Protein AF-A0A1G0R870-F1 (afdb_monomer_lite)

pLDDT: mean 80.12, std 8.54, range [49.88, 91.69]

Foldseek 3Di:
DVVVCVVVLLVVLLVCLLPDLPPDVDLLVSLLVSLQVSLQVVLVVQLPDDADPVAGSVNSSVVSNVVSSVSSNVSSCCCCVVVVPDRD

Radius of gyration: 14.1 Å; chains: 1; bounding box: 36×20×40 Å

Structure (mmCIF, N/CA/C/O backbone):
data_AF-A0A1G0R870-F1
#
_entry.id   AF-A0A1G0R870-F1
#
loop_
_atom_site.group_PDB
_atom_site.id
_atom_site.type_symbol
_atom_site.label_atom_id
_atom_site.label_alt_id
_atom_site.label_comp_id
_atom_site.label_asym_id
_atom_site.label_entity_id
_atom_site.label_seq_id
_atom_site.pdbx_PDB_ins_code
_atom_site.Cartn_x
_atom_site.Cartn_y
_atom_site.Cartn_z
_atom_site.occupancy
_atom_site.B_iso_or_equiv
_atom_site.auth_seq_id
_atom_site.auth_comp_id
_atom_site.auth_asym_id
_atom_site.auth_atom_id
_atom_site.pdbx_PDB_model_num
ATOM 1 N N . MET A 1 1 ? 17.622 -4.419 -3.090 1.00 64.88 1 MET A N 1
ATOM 2 C CA . MET A 1 1 ? 16.857 -3.162 -3.271 1.00 64.88 1 MET A CA 1
ATOM 3 C C . MET A 1 1 ? 15.368 -3.422 -3.502 1.00 64.88 1 MET A C 1
ATOM 5 O O . MET A 1 1 ? 14.564 -2.957 -2.710 1.00 64.88 1 MET A O 1
ATOM 9 N N . LEU A 1 2 ? 14.985 -4.201 -4.522 1.00 73.69 2 LEU A N 1
ATOM 10 C CA . LEU A 1 2 ? 13.577 -4.364 -4.922 1.00 73.69 2 LEU A CA 1
ATOM 11 C C . LEU A 1 2 ? 12.662 -4.941 -3.820 1.00 73.69 2 LEU A C 1
ATOM 13 O O . LEU A 1 2 ? 11.607 -4.379 -3.547 1.00 73.69 2 LEU A O 1
ATOM 17 N N . ALA A 1 3 ? 13.100 -5.989 -3.113 1.00 75.88 3 ALA A N 1
ATOM 18 C CA . ALA A 1 3 ? 12.341 -6.574 -2.000 1.00 75.88 3 ALA A CA 1
ATOM 19 C C . ALA A 1 3 ? 12.097 -5.590 -0.836 1.00 75.88 3 ALA A C 1
ATOM 21 O O . ALA A 1 3 ? 11.023 -5.591 -0.241 1.00 75.88 3 ALA A O 1
ATOM 22 N N . ILE A 1 4 ? 13.062 -4.710 -0.547 1.00 84.12 4 ILE A N 1
ATOM 23 C CA . ILE A 1 4 ? 12.953 -3.704 0.523 1.00 84.12 4 ILE A CA 1
ATOM 24 C C . ILE A 1 4 ? 11.899 -2.655 0.158 1.00 84.12 4 ILE A C 1
ATOM 26 O O . ILE A 1 4 ? 11.035 -2.357 0.976 1.00 84.12 4 ILE A O 1
ATOM 30 N N . ASN A 1 5 ? 11.913 -2.156 -1.084 1.00 78.69 5 ASN A N 1
ATOM 31 C CA . ASN A 1 5 ? 10.889 -1.228 -1.579 1.00 78.69 5 ASN A CA 1
ATOM 32 C C . ASN A 1 5 ? 9.494 -1.850 -1.548 1.00 78.69 5 ASN A C 1
ATOM 34 O O . ASN A 1 5 ? 8.515 -1.168 -1.249 1.00 78.69 5 ASN A O 1
ATOM 38 N N . ILE A 1 6 ? 9.402 -3.154 -1.826 1.00 78.00 6 ILE A N 1
ATOM 39 C CA . ILE A 1 6 ? 8.139 -3.872 -1.718 1.00 78.00 6 ILE A CA 1
ATOM 40 C C . ILE A 1 6 ? 7.649 -3.842 -0.274 1.00 78.00 6 ILE A C 1
ATOM 42 O O . ILE A 1 6 ? 6.556 -3.338 -0.033 1.00 78.00 6 ILE A O 1
ATOM 46 N N . ILE A 1 7 ? 8.461 -4.320 0.670 1.00 83.06 7 ILE A N 1
ATOM 47 C CA . ILE A 1 7 ? 8.092 -4.387 2.088 1.00 83.06 7 ILE A CA 1
ATOM 48 C C . ILE A 1 7 ? 7.725 -2.995 2.614 1.00 83.06 7 ILE A C 1
ATOM 50 O O . ILE A 1 7 ? 6.628 -2.825 3.135 1.00 83.06 7 ILE A O 1
ATOM 54 N N . LEU A 1 8 ? 8.575 -1.986 2.399 1.00 83.69 8 LEU A N 1
ATOM 55 C CA . LEU A 1 8 ? 8.325 -0.613 2.848 1.00 83.69 8 LEU A CA 1
ATOM 56 C C . LEU A 1 8 ? 7.032 -0.036 2.268 1.00 83.69 8 LEU A C 1
ATOM 58 O O . LEU A 1 8 ? 6.239 0.533 3.013 1.00 83.69 8 LEU A O 1
ATOM 62 N N . GLY A 1 9 ? 6.776 -0.230 0.971 1.00 79.12 9 GLY A N 1
ATOM 63 C CA . GLY A 1 9 ? 5.547 0.248 0.339 1.00 79.12 9 GLY A CA 1
ATOM 64 C C . GLY A 1 9 ? 4.288 -0.377 0.949 1.00 79.12 9 GLY A C 1
ATOM 65 O O . GLY A 1 9 ? 3.312 0.327 1.194 1.00 79.12 9 GLY A O 1
ATOM 66 N N . ARG A 1 10 ? 4.307 -1.683 1.259 1.00 81.75 10 ARG A N 1
ATOM 67 C CA . ARG A 1 10 ? 3.147 -2.363 1.871 1.00 81.75 10 ARG A CA 1
ATOM 68 C C . ARG A 1 10 ? 2.980 -1.967 3.337 1.00 81.75 10 ARG A C 1
ATOM 70 O O . ARG A 1 10 ? 1.855 -1.742 3.772 1.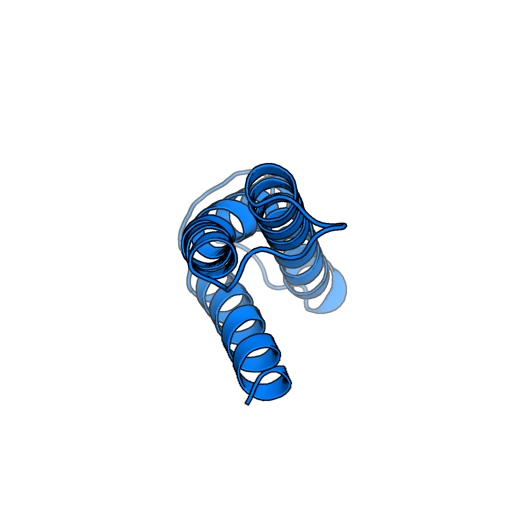00 81.75 10 ARG A O 1
ATOM 77 N N . THR A 1 11 ? 4.080 -1.808 4.070 1.00 83.12 11 THR A N 1
ATOM 78 C CA . THR A 1 11 ? 4.055 -1.308 5.449 1.00 83.12 11 THR A CA 1
ATOM 79 C C . THR A 1 11 ? 3.507 0.116 5.515 1.00 83.12 11 THR A C 1
ATOM 81 O O . THR A 1 11 ? 2.696 0.401 6.389 1.00 83.12 11 THR A O 1
ATOM 84 N N . MET A 1 12 ? 3.869 0.995 4.572 1.00 83.69 12 MET A N 1
ATOM 85 C CA . MET A 1 12 ? 3.312 2.350 4.489 1.00 83.69 12 MET A CA 1
ATOM 86 C C . MET A 1 12 ? 1.801 2.348 4.250 1.00 83.69 12 MET A C 1
ATOM 88 O O . MET A 1 12 ? 1.098 3.103 4.912 1.00 83.69 12 MET A O 1
ATOM 92 N N . ILE A 1 13 ? 1.294 1.487 3.358 1.00 82.88 13 ILE A N 1
ATOM 93 C CA . ILE A 1 13 ? -0.152 1.350 3.111 1.00 82.88 13 ILE A CA 1
ATOM 94 C C . ILE A 1 13 ? -0.871 0.900 4.385 1.00 82.88 13 ILE A C 1
ATOM 96 O O . ILE A 1 13 ? -1.864 1.506 4.775 1.00 82.88 13 ILE A O 1
ATOM 100 N N . GLY A 1 14 ? -0.356 -0.131 5.062 1.00 79.25 14 GLY A N 1
ATOM 101 C CA . GLY A 1 14 ? -0.959 -0.628 6.300 1.00 79.25 14 GLY A CA 1
ATOM 102 C C . GLY A 1 14 ? -0.897 0.369 7.452 1.00 79.25 14 GLY A C 1
ATOM 103 O O . GLY A 1 14 ? -1.873 0.516 8.183 1.00 79.25 14 GLY A O 1
ATOM 104 N N . PHE A 1 15 ? 0.207 1.107 7.577 1.00 84.00 15 PHE A N 1
ATOM 105 C CA . PHE A 1 15 ? 0.321 2.189 8.548 1.00 84.00 15 PHE A CA 1
ATOM 106 C C . PHE A 1 15 ? -0.677 3.307 8.245 1.00 84.00 15 PHE A C 1
ATOM 108 O O . PHE A 1 15 ? -1.398 3.729 9.141 1.00 84.00 15 PHE A O 1
ATOM 115 N N . ALA A 1 16 ? -0.774 3.732 6.982 1.00 81.62 16 ALA A N 1
ATOM 116 C CA . ALA A 1 16 ? -1.711 4.759 6.549 1.00 81.62 16 ALA A CA 1
ATOM 117 C C . ALA A 1 16 ? -3.169 4.359 6.796 1.00 81.62 16 ALA A C 1
ATOM 119 O O . ALA A 1 16 ? -3.937 5.178 7.283 1.00 81.62 16 ALA A O 1
ATOM 120 N N . ILE A 1 17 ? -3.538 3.107 6.515 1.00 80.25 17 ILE A N 1
ATOM 121 C CA . ILE A 1 17 ? -4.853 2.547 6.847 1.00 80.25 17 ILE A CA 1
ATOM 122 C C . ILE A 1 17 ? -5.100 2.602 8.360 1.00 80.25 17 ILE A C 1
ATOM 124 O O . ILE A 1 17 ? -6.162 3.045 8.783 1.00 80.25 17 ILE A O 1
ATOM 128 N N . GLY A 1 18 ? -4.119 2.196 9.172 1.00 74.44 18 GLY A N 1
ATOM 129 C CA . GLY A 1 18 ? -4.247 2.160 10.630 1.00 74.44 18 GLY A CA 1
ATOM 130 C C . GLY A 1 18 ? -4.355 3.535 11.298 1.00 74.44 18 GLY A C 1
ATOM 131 O O . GLY A 1 18 ? -5.031 3.652 12.314 1.00 74.44 18 GLY A O 1
ATOM 132 N N . ILE A 1 19 ? -3.716 4.572 10.742 1.00 77.56 19 ILE A N 1
ATOM 133 C CA . ILE A 1 19 ? -3.817 5.957 11.248 1.00 77.56 19 ILE A CA 1
ATOM 134 C C . ILE A 1 19 ? -4.942 6.760 10.589 1.00 77.56 19 ILE A C 1
ATOM 136 O O . ILE A 1 19 ? -5.223 7.886 11.004 1.00 77.56 19 ILE A O 1
ATOM 140 N N . SER A 1 20 ? -5.535 6.241 9.515 1.00 70.12 20 SER A N 1
ATOM 141 C CA . SER A 1 20 ? -6.529 6.973 8.744 1.00 70.12 20 SER A CA 1
ATOM 142 C C . SER A 1 20 ? -7.798 7.157 9.561 1.00 70.12 20 SER A C 1
ATOM 144 O O . SER A 1 20 ? -8.460 6.202 9.949 1.00 70.12 20 SER A O 1
ATOM 146 N N . SER A 1 21 ? -8.160 8.421 9.778 1.00 61.66 21 SER A N 1
ATOM 147 C CA . SER A 1 21 ? -9.436 8.822 10.376 1.00 61.66 21 SER A CA 1
ATOM 148 C C . SER A 1 21 ? -10.535 9.004 9.310 1.00 61.66 21 SER A C 1
ATOM 150 O O . SER A 1 21 ? -11.563 9.635 9.563 1.00 61.66 21 SER A O 1
ATOM 152 N N . PHE A 1 22 ? -10.341 8.490 8.083 1.00 61.97 22 PHE A N 1
ATOM 153 C CA . PHE A 1 22 ? -11.381 8.548 7.054 1.00 61.97 22 PHE A CA 1
ATOM 154 C C . PHE A 1 22 ? -12.583 7.704 7.481 1.00 61.97 22 PHE A C 1
ATOM 156 O O . PHE A 1 22 ? -12.553 6.478 7.433 1.00 61.97 22 PHE A O 1
ATOM 163 N N . LYS A 1 23 ? -13.685 8.375 7.831 1.00 58.56 23 LYS A N 1
ATOM 164 C CA . LYS A 1 23 ? -14.972 7.743 8.145 1.00 58.56 23 LYS A CA 1
ATOM 165 C C . LYS A 1 23 ? -15.656 7.209 6.883 1.00 58.56 23 LYS A C 1
ATOM 167 O O . LYS A 1 23 ? -16.709 7.697 6.471 1.00 58.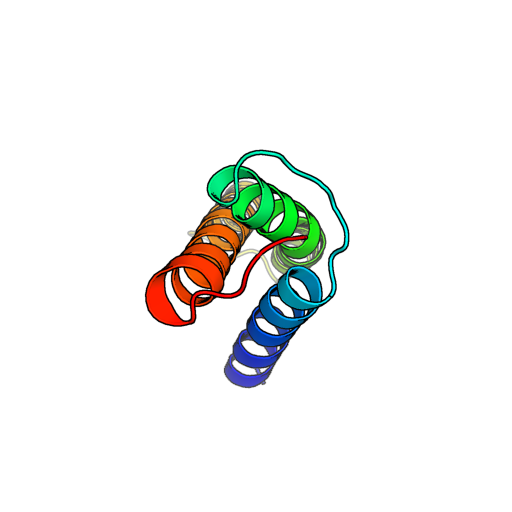56 23 LYS A O 1
ATOM 172 N N . ILE A 1 24 ? -15.062 6.213 6.234 1.00 66.38 24 ILE A N 1
ATOM 173 C CA . ILE A 1 24 ? -15.733 5.458 5.176 1.00 66.38 24 ILE A CA 1
ATOM 174 C C . ILE A 1 24 ? -16.574 4.374 5.850 1.00 66.38 24 ILE A C 1
ATOM 176 O O . ILE A 1 24 ? -16.071 3.498 6.541 1.00 66.38 24 ILE A O 1
ATOM 180 N N . LYS A 1 25 ? -17.891 4.432 5.628 1.00 65.19 25 LYS A N 1
ATOM 181 C CA . LYS A 1 25 ? -18.894 3.581 6.294 1.00 65.19 25 LYS A CA 1
ATOM 182 C C . LYS A 1 25 ? -18.707 2.072 6.041 1.00 65.19 25 LYS A C 1
ATOM 184 O O . LYS A 1 25 ? -19.272 1.264 6.770 1.00 65.19 25 LYS A O 1
ATOM 189 N N . HIS A 1 26 ? -17.956 1.699 5.000 1.00 74.94 26 HIS A N 1
ATOM 190 C CA . HIS A 1 26 ? -17.671 0.315 4.620 1.00 74.94 26 HIS A CA 1
ATOM 191 C C . HIS A 1 26 ? -16.154 0.076 4.593 1.00 74.94 26 HIS A C 1
ATOM 193 O O . HIS A 1 26 ? -15.465 0.569 3.701 1.00 74.94 26 HIS A O 1
ATOM 199 N N . TRP A 1 27 ? -15.651 -0.715 5.542 1.00 74.31 27 TRP A N 1
ATOM 200 C CA . TRP A 1 27 ? -14.233 -1.077 5.698 1.00 74.31 27 TRP A CA 1
ATOM 201 C C . TRP A 1 27 ? -13.578 -1.525 4.378 1.00 74.31 27 TRP A C 1
ATOM 203 O O . TRP A 1 27 ? -12.525 -1.035 3.992 1.00 74.31 27 TRP A O 1
ATOM 213 N N . SER A 1 28 ? -14.259 -2.370 3.600 1.00 75.62 28 SER A N 1
ATOM 214 C CA . SER A 1 28 ? -13.770 -2.854 2.302 1.00 75.62 28 SER A CA 1
ATOM 215 C C . SER A 1 28 ? -13.472 -1.735 1.298 1.00 75.62 28 SER A C 1
ATOM 217 O O . SER A 1 28 ? -12.529 -1.834 0.515 1.00 75.62 28 SER A O 1
ATOM 219 N N . LEU A 1 29 ? -14.277 -0.670 1.312 1.00 81.94 29 LEU A N 1
ATOM 220 C CA . LEU A 1 29 ? -14.095 0.479 0.434 1.00 81.94 29 LEU A CA 1
ATOM 221 C C . LEU A 1 29 ? -12.959 1.376 0.936 1.00 81.94 29 LEU A C 1
ATOM 223 O O . LEU A 1 29 ? -12.221 1.914 0.117 1.00 81.94 29 LEU A O 1
ATOM 227 N N . HIS A 1 30 ? -12.781 1.490 2.255 1.00 83.31 30 HIS A N 1
ATOM 228 C CA . HIS A 1 30 ? -11.662 2.222 2.846 1.00 83.31 30 HIS A CA 1
ATOM 229 C C . HIS A 1 30 ? -10.318 1.629 2.406 1.00 83.31 30 HIS A C 1
ATOM 231 O O . HIS A 1 30 ? -9.506 2.335 1.806 1.00 83.31 30 HIS A O 1
ATOM 237 N N . GLY A 1 31 ? -10.144 0.315 2.563 1.00 82.19 31 GLY A N 1
ATOM 238 C CA . GLY A 1 31 ? -8.918 -0.375 2.155 1.00 82.19 31 GLY A CA 1
ATOM 239 C C . GLY A 1 31 ? -8.627 -0.261 0.660 1.00 82.19 31 GLY A C 1
ATOM 240 O O . GLY A 1 31 ? -7.489 -0.017 0.260 1.00 82.19 31 GLY A O 1
ATOM 241 N N . ALA A 1 32 ? -9.658 -0.371 -0.183 1.00 85.88 32 ALA A N 1
ATOM 242 C CA . ALA A 1 32 ? -9.518 -0.214 -1.629 1.00 85.88 32 ALA A CA 1
ATOM 243 C C . ALA A 1 32 ? -9.120 1.219 -2.032 1.00 85.88 32 ALA A C 1
ATOM 245 O O . ALA A 1 32 ? -8.248 1.400 -2.881 1.00 85.88 32 ALA A O 1
ATOM 246 N N . VAL A 1 33 ? -9.723 2.237 -1.409 1.00 86.88 33 VAL A N 1
ATOM 247 C CA . VAL A 1 33 ? -9.416 3.654 -1.666 1.00 86.88 33 VAL A CA 1
ATOM 248 C C . VAL A 1 33 ? -8.009 4.002 -1.189 1.00 86.88 33 VAL A C 1
ATOM 250 O O . VAL A 1 33 ? -7.252 4.628 -1.926 1.00 86.88 33 VAL A O 1
ATOM 253 N N . MET A 1 34 ? -7.614 3.544 -0.002 1.00 85.38 34 MET A N 1
ATOM 254 C CA . MET A 1 34 ? -6.254 3.741 0.504 1.00 85.38 34 MET A CA 1
ATOM 255 C C . MET A 1 34 ? -5.233 3.010 -0.375 1.00 85.38 34 MET A C 1
ATOM 257 O O . MET A 1 34 ? -4.212 3.585 -0.754 1.00 85.38 34 MET A O 1
ATOM 261 N N . GLY A 1 35 ? -5.546 1.786 -0.804 1.00 85.94 35 GLY A N 1
ATOM 262 C CA . GLY A 1 35 ? -4.756 1.041 -1.783 1.00 85.94 35 GLY A CA 1
ATOM 263 C C . GLY A 1 35 ? -4.600 1.768 -3.123 1.00 85.94 35 GLY A C 1
ATOM 264 O O . GLY A 1 35 ? -3.517 1.748 -3.703 1.00 85.94 35 GLY A O 1
ATOM 265 N N . LEU A 1 36 ? -5.638 2.466 -3.593 1.00 87.81 36 LEU A N 1
ATOM 266 C CA . LEU A 1 36 ? -5.581 3.303 -4.794 1.00 87.81 36 LEU A CA 1
ATOM 267 C C . LEU A 1 36 ? -4.684 4.534 -4.589 1.00 87.81 36 LEU A C 1
ATOM 269 O O . LEU A 1 36 ? -3.809 4.795 -5.413 1.00 87.81 36 LEU A O 1
ATOM 273 N N . ILE A 1 37 ? -4.874 5.272 -3.490 1.00 87.56 37 ILE A N 1
ATOM 274 C CA . ILE A 1 37 ? -4.130 6.507 -3.187 1.00 87.56 37 ILE A CA 1
ATOM 275 C C . ILE A 1 37 ? -2.629 6.229 -3.102 1.00 87.56 37 ILE A C 1
ATOM 277 O O . ILE A 1 37 ? -1.833 6.943 -3.705 1.00 87.56 37 ILE A O 1
ATOM 281 N N . PHE A 1 38 ? -2.234 5.168 -2.401 1.00 84.81 38 PHE A N 1
ATOM 282 C CA . PHE A 1 38 ? -0.826 4.782 -2.273 1.00 84.81 38 PHE A CA 1
ATOM 283 C C . PHE A 1 38 ? -0.312 3.964 -3.469 1.00 84.81 38 PHE A C 1
ATOM 285 O O . PHE A 1 38 ? 0.891 3.945 -3.753 1.00 84.81 38 PHE A O 1
ATOM 292 N N . GLY A 1 39 ? -1.214 3.317 -4.207 1.00 83.94 39 GLY A N 1
ATOM 293 C CA . GLY A 1 39 ? -0.919 2.642 -5.467 1.00 83.94 39 GLY A CA 1
ATOM 294 C C . GLY A 1 39 ? -0.564 3.615 -6.591 1.00 83.94 39 GLY A C 1
ATOM 295 O O . GLY A 1 39 ? 0.281 3.284 -7.416 1.00 83.94 39 GLY A O 1
ATOM 296 N N . LEU A 1 40 ? -1.132 4.826 -6.601 1.00 87.44 40 LEU A N 1
ATOM 297 C CA . LEU A 1 40 ? -0.896 5.845 -7.630 1.00 87.44 40 LEU A CA 1
ATOM 298 C C . LEU A 1 40 ? 0.580 6.285 -7.734 1.00 87.44 40 LEU A C 1
ATOM 300 O O . LEU A 1 40 ? 1.151 6.124 -8.814 1.00 87.44 40 LEU A O 1
ATOM 304 N N . PRO A 1 41 ? 1.251 6.768 -6.664 1.00 85.81 41 PRO A N 1
ATOM 305 C CA . PRO A 1 41 ? 2.679 7.098 -6.716 1.00 85.81 41 PRO A CA 1
ATOM 306 C C . PRO A 1 41 ? 3.542 5.913 -7.157 1.00 85.81 41 PRO A C 1
ATOM 308 O O . PRO A 1 41 ? 4.485 6.074 -7.929 1.00 85.81 41 PRO A O 1
ATOM 311 N N . SER A 1 42 ? 3.185 4.707 -6.705 1.00 83.56 42 SER A N 1
ATOM 312 C CA . SER A 1 42 ? 3.886 3.474 -7.070 1.00 83.56 42 SER A CA 1
ATOM 313 C C . SER A 1 42 ? 3.719 3.139 -8.556 1.00 83.56 42 SER A C 1
ATOM 315 O O . SER A 1 42 ? 4.683 2.740 -9.205 1.00 83.56 42 SER A O 1
ATOM 317 N N . ALA A 1 43 ? 2.521 3.335 -9.112 1.00 85.19 43 ALA A N 1
ATOM 318 C CA . ALA A 1 43 ? 2.221 3.105 -10.521 1.00 85.19 43 ALA A CA 1
ATOM 319 C C . ALA A 1 43 ? 2.948 4.106 -11.428 1.00 85.19 43 ALA A C 1
ATOM 321 O O . ALA A 1 43 ? 3.501 3.704 -12.449 1.00 85.19 43 ALA A O 1
ATOM 322 N N . PHE A 1 44 ? 3.038 5.378 -11.027 1.00 86.62 44 PHE A N 1
ATOM 323 C CA . PHE A 1 44 ? 3.893 6.350 -11.715 1.00 86.62 44 PHE A CA 1
ATOM 324 C C . PHE A 1 44 ? 5.372 5.959 -11.636 1.00 86.62 44 PHE A C 1
ATOM 326 O O . PHE A 1 44 ? 6.061 5.981 -12.651 1.00 86.62 44 PHE A O 1
ATOM 333 N N . GLY A 1 45 ? 5.851 5.517 -10.469 1.00 83.12 45 GLY A N 1
ATOM 334 C CA . GLY A 1 45 ? 7.213 5.000 -10.315 1.00 83.12 45 GLY A CA 1
ATOM 335 C C . GLY A 1 45 ? 7.518 3.798 -11.218 1.00 83.12 45 GLY A C 1
ATOM 336 O O . GLY A 1 45 ? 8.627 3.691 -11.731 1.00 83.12 45 GLY A O 1
ATOM 337 N N . ALA A 1 46 ? 6.537 2.924 -11.462 1.00 80.19 46 ALA A N 1
ATOM 338 C CA . ALA A 1 46 ? 6.688 1.766 -12.343 1.00 80.19 46 ALA A CA 1
ATOM 339 C C . ALA A 1 46 ? 6.868 2.154 -13.822 1.00 80.19 46 ALA A C 1
ATOM 341 O O . ALA A 1 46 ? 7.607 1.482 -14.536 1.00 80.19 46 ALA A O 1
ATOM 342 N N . VAL A 1 47 ? 6.234 3.242 -14.268 1.00 85.31 47 VAL A N 1
ATOM 343 C CA . VAL A 1 47 ? 6.329 3.760 -15.649 1.00 85.31 47 VAL A CA 1
ATOM 344 C C . VAL A 1 47 ? 7.627 4.531 -15.904 1.00 85.31 47 VAL A C 1
ATOM 346 O O . VAL A 1 47 ? 8.054 4.665 -17.043 1.00 85.31 47 VAL A O 1
ATOM 349 N N . LEU A 1 48 ? 8.284 5.028 -14.854 1.00 82.69 48 LEU A N 1
ATOM 350 C CA . LEU A 1 48 ? 9.589 5.692 -14.961 1.00 82.69 48 LEU A CA 1
ATOM 351 C C . LEU A 1 48 ? 10.759 4.699 -15.118 1.00 82.69 48 LEU A C 1
ATOM 353 O O . LEU A 1 48 ? 11.909 5.118 -15.248 1.00 82.69 48 LEU A O 1
ATOM 357 N N . GLY A 1 49 ? 10.484 3.392 -15.064 1.00 76.69 49 GLY A N 1
ATOM 358 C CA . GLY A 1 49 ? 11.467 2.342 -15.311 1.00 76.69 49 GLY A CA 1
ATOM 3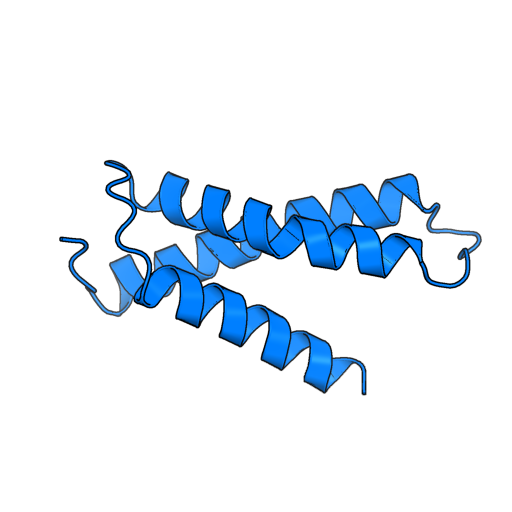59 C C . GLY A 1 49 ? 11.789 2.157 -16.801 1.00 76.69 49 GLY A C 1
ATOM 360 O O . GLY A 1 49 ? 11.108 2.706 -17.661 1.00 76.69 49 GLY A O 1
ATOM 361 N N . PRO A 1 50 ? 12.835 1.382 -17.132 1.00 76.69 50 PRO A N 1
ATOM 362 C CA . PRO A 1 50 ? 13.131 1.030 -18.517 1.00 76.69 50 PRO A CA 1
ATOM 363 C C . PRO A 1 50 ? 11.998 0.190 -19.133 1.00 76.69 50 PRO A C 1
ATOM 365 O O . PRO A 1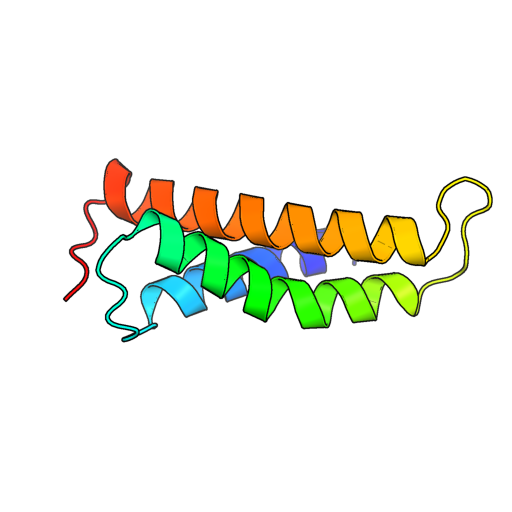 50 ? 11.548 -0.780 -18.514 1.00 76.69 50 PRO A O 1
ATOM 368 N N . GLU A 1 51 ? 11.581 0.543 -20.357 1.00 72.75 51 GLU A N 1
ATOM 369 C CA . GLU A 1 51 ? 10.565 -0.198 -21.119 1.00 72.75 51 GLU A CA 1
ATOM 370 C C . GLU A 1 51 ? 10.972 -1.672 -21.257 1.00 72.75 51 GLU A C 1
ATOM 372 O O . GLU A 1 51 ? 12.104 -1.990 -21.637 1.00 72.75 51 GLU A O 1
ATOM 377 N N . GLN A 1 52 ? 10.036 -2.585 -20.990 1.00 77.50 52 GLN A N 1
ATOM 378 C CA . GLN A 1 52 ? 10.233 -4.011 -21.233 1.00 77.50 52 GLN A CA 1
ATOM 379 C C . GLN A 1 52 ? 9.448 -4.436 -22.481 1.00 77.50 52 GLN A C 1
ATOM 381 O O . GLN A 1 52 ? 8.252 -4.157 -22.554 1.00 77.50 52 GLN A O 1
ATOM 386 N N . PRO A 1 53 ? 10.053 -5.183 -23.427 1.00 73.19 53 PRO A N 1
ATOM 387 C CA . PRO A 1 53 ? 9.407 -5.554 -24.694 1.00 73.19 53 PRO A CA 1
ATOM 388 C C . PRO A 1 53 ? 8.056 -6.269 -24.543 1.00 73.19 53 PRO A C 1
ATOM 390 O O . PRO A 1 53 ? 7.198 -6.168 -25.412 1.00 73.19 53 PRO A O 1
ATOM 393 N N . ASN A 1 54 ? 7.862 -6.982 -23.430 1.00 79.31 54 ASN A N 1
ATOM 394 C CA . ASN A 1 54 ? 6.656 -7.763 -23.145 1.00 79.31 54 ASN A CA 1
ATOM 395 C C . ASN A 1 54 ? 5.693 -7.068 -22.165 1.00 79.31 54 ASN A C 1
ATOM 397 O O . ASN A 1 54 ? 4.640 -7.620 -21.860 1.00 79.31 54 ASN A O 1
ATOM 401 N N . PHE A 1 55 ? 6.060 -5.897 -21.633 1.00 77.75 55 PHE A N 1
ATOM 402 C CA . PHE A 1 55 ? 5.295 -5.169 -20.620 1.00 77.75 55 PHE A CA 1
ATOM 403 C C . PHE A 1 55 ? 5.336 -3.665 -20.924 1.00 77.75 55 PHE A C 1
ATOM 405 O O . PHE A 1 55 ? 6.210 -2.956 -20.418 1.00 77.75 55 PHE A O 1
ATOM 412 N N . PRO A 1 56 ? 4.404 -3.158 -21.755 1.00 85.44 56 PRO A N 1
ATOM 413 C CA . PRO A 1 56 ? 4.344 -1.736 -22.054 1.00 85.44 56 PRO A CA 1
ATOM 414 C C . PRO A 1 56 ? 4.009 -0.934 -20.792 1.00 85.44 56 PRO A C 1
ATOM 416 O O . PRO A 1 56 ? 3.345 -1.424 -19.872 1.00 85.44 56 PRO A O 1
ATOM 419 N N . HIS A 1 57 ? 4.411 0.333 -20.769 1.00 83.56 57 HIS A N 1
ATOM 420 C CA . HIS A 1 57 ? 4.198 1.230 -19.633 1.00 83.56 57 HIS A CA 1
ATOM 421 C C . HIS A 1 57 ? 2.741 1.333 -19.173 1.00 83.56 57 HIS A C 1
ATOM 423 O O . HIS A 1 57 ? 2.470 1.333 -17.972 1.00 83.56 57 HIS A O 1
ATOM 429 N N . SER A 1 58 ? 1.787 1.351 -20.106 1.00 84.31 58 SER A N 1
ATOM 430 C CA . SER A 1 58 ? 0.356 1.345 -19.781 1.00 84.31 58 SER A CA 1
ATOM 431 C C . SER A 1 58 ? -0.042 0.108 -18.972 1.00 84.31 58 SER A C 1
ATOM 433 O O . SER A 1 58 ? -0.751 0.217 -17.976 1.00 84.31 58 SER A O 1
ATOM 435 N N . MET A 1 59 ? 0.480 -1.063 -19.341 1.00 85.62 59 MET A N 1
ATOM 436 C CA . MET A 1 59 ? 0.230 -2.320 -18.644 1.00 85.62 59 MET A CA 1
ATOM 437 C C . MET A 1 59 ? 0.892 -2.328 -17.260 1.00 85.62 59 MET A C 1
ATOM 439 O O . MET A 1 59 ? 0.250 -2.713 -16.284 1.00 85.62 59 MET A O 1
ATOM 443 N N . MET A 1 60 ? 2.132 -1.842 -17.140 1.00 86.12 60 MET A N 1
ATOM 444 C CA . MET A 1 60 ? 2.814 -1.707 -15.845 1.00 86.12 60 MET A CA 1
ATOM 445 C C . MET A 1 60 ? 2.057 -0.775 -14.893 1.00 86.12 60 MET A C 1
ATOM 447 O O . MET A 1 60 ? 1.880 -1.112 -13.720 1.00 86.12 60 MET A O 1
ATOM 451 N N . PHE A 1 61 ? 1.562 0.357 -15.396 1.00 87.94 61 PHE A N 1
ATOM 452 C CA . PHE A 1 61 ? 0.757 1.299 -14.624 1.00 87.94 61 PHE A CA 1
ATOM 453 C C . PHE A 1 61 ? -0.528 0.645 -14.117 1.00 87.94 61 PHE A C 1
ATOM 455 O O . PHE A 1 61 ? -0.779 0.618 -12.911 1.00 87.94 61 PHE A O 1
ATOM 462 N N . THR A 1 62 ? -1.320 0.069 -15.027 1.00 89.12 62 THR A N 1
ATOM 463 C CA . THR A 1 62 ? -2.610 -0.538 -14.690 1.00 89.12 62 THR A CA 1
ATOM 464 C C . THR A 1 62 ? -2.444 -1.678 -13.693 1.00 89.12 62 THR A C 1
ATOM 466 O O . THR A 1 62 ? -3.145 -1.703 -12.684 1.00 89.12 62 THR A O 1
ATOM 469 N N . TRP A 1 63 ? -1.490 -2.588 -13.907 1.00 88.06 63 TRP A N 1
ATOM 470 C CA . TRP A 1 63 ? -1.267 -3.699 -12.980 1.00 88.06 63 TRP A CA 1
ATOM 471 C C . TRP A 1 63 ? -0.745 -3.243 -11.623 1.00 88.06 63 TRP A C 1
ATOM 473 O O . TRP A 1 63 ? -1.172 -3.784 -10.606 1.00 88.06 63 TRP A O 1
ATOM 483 N N . THR A 1 64 ? 0.124 -2.232 -11.579 1.00 88.19 64 THR A N 1
ATOM 484 C CA . THR A 1 64 ? 0.609 -1.684 -10.304 1.00 88.19 64 THR A CA 1
ATOM 485 C C . THR A 1 64 ? -0.529 -1.040 -9.516 1.00 88.19 64 THR A C 1
ATOM 487 O O . THR A 1 64 ? -0.634 -1.249 -8.307 1.00 88.19 64 THR A O 1
ATOM 490 N N . LEU A 1 65 ? -1.423 -0.323 -10.199 1.00 90.12 65 LEU A N 1
ATOM 491 C CA . LEU A 1 65 ? -2.596 0.294 -9.590 1.00 90.12 65 LEU A CA 1
ATOM 492 C C . LEU A 1 65 ? -3.580 -0.759 -9.060 1.00 90.12 65 LEU A C 1
ATOM 494 O O . LEU A 1 65 ? -3.983 -0.700 -7.900 1.00 90.12 65 LEU A O 1
ATOM 498 N N . VAL A 1 66 ? -3.919 -1.758 -9.883 1.00 91.69 66 VAL A N 1
ATOM 499 C CA . VAL A 1 66 ? -4.809 -2.869 -9.506 1.00 91.69 66 VAL A CA 1
ATOM 500 C C . VAL A 1 66 ? -4.241 -3.634 -8.313 1.00 91.69 66 VAL A C 1
ATOM 502 O O . VAL A 1 66 ? -4.963 -3.909 -7.356 1.00 91.69 66 VAL A O 1
ATOM 505 N N . MET A 1 67 ? -2.938 -3.916 -8.317 1.00 88.44 67 MET A N 1
ATOM 506 C CA . MET A 1 67 ? -2.274 -4.558 -7.185 1.00 88.44 67 MET A CA 1
ATOM 507 C C . MET A 1 67 ? -2.301 -3.686 -5.929 1.00 88.44 67 MET A C 1
ATOM 509 O O . MET A 1 67 ? -2.529 -4.214 -4.846 1.00 88.44 67 MET A O 1
ATOM 513 N N . GLY A 1 68 ? -2.125 -2.366 -6.047 1.00 88.88 68 GLY A N 1
ATOM 514 C CA . GLY A 1 68 ? -2.265 -1.433 -4.925 1.00 88.88 68 GLY A CA 1
ATOM 515 C C . GLY A 1 68 ? -3.640 -1.519 -4.259 1.00 88.88 68 GLY A C 1
ATOM 516 O O . GLY A 1 68 ? -3.722 -1.657 -3.039 1.00 88.88 68 GLY A O 1
ATOM 517 N N . ILE A 1 69 ? -4.710 -1.540 -5.059 1.00 90.06 69 ILE A N 1
ATOM 518 C CA . ILE A 1 69 ? -6.094 -1.698 -4.581 1.00 90.06 69 ILE A CA 1
ATOM 519 C C . ILE A 1 69 ? -6.280 -3.051 -3.884 1.00 90.06 69 ILE A C 1
ATOM 521 O O . ILE A 1 69 ? -6.808 -3.099 -2.774 1.00 90.06 69 ILE A O 1
ATOM 525 N N . ILE A 1 70 ? -5.825 -4.144 -4.509 1.00 90.75 70 ILE A N 1
ATOM 526 C CA . ILE A 1 70 ? -5.935 -5.498 -3.946 1.00 90.75 70 ILE A CA 1
ATOM 527 C C . ILE A 1 70 ? -5.188 -5.581 -2.614 1.00 90.75 70 ILE A C 1
ATOM 529 O O . ILE A 1 70 ? -5.746 -6.060 -1.630 1.00 90.75 70 ILE A O 1
ATOM 533 N N . TYR A 1 71 ? -3.947 -5.094 -2.550 1.00 85.62 71 TYR A N 1
ATOM 534 C CA . TYR A 1 71 ? -3.166 -5.116 -1.316 1.00 85.62 71 TYR A CA 1
ATOM 535 C C . TYR A 1 71 ? -3.781 -4.231 -0.233 1.00 85.62 71 TYR A C 1
ATOM 537 O O . TYR A 1 71 ? -3.856 -4.674 0.906 1.00 85.62 71 TYR A O 1
ATOM 545 N N . GLY A 1 72 ? -4.266 -3.031 -0.566 1.00 86.75 72 GLY A N 1
ATOM 546 C CA . GLY A 1 72 ? -4.968 -2.169 0.389 1.00 86.75 72 GLY A CA 1
ATOM 547 C C . GLY A 1 72 ? -6.218 -2.840 0.960 1.00 86.75 72 GLY A C 1
ATOM 548 O O . GLY A 1 72 ? -6.395 -2.880 2.175 1.00 86.75 72 GLY A O 1
ATOM 549 N N . PHE A 1 73 ? -7.025 -3.473 0.105 1.00 88.69 73 PHE A N 1
ATOM 550 C CA . PHE A 1 73 ? -8.181 -4.262 0.531 1.00 88.69 73 PHE A CA 1
ATOM 551 C C . PHE A 1 73 ? -7.790 -5.449 1.425 1.00 88.69 73 PHE A C 1
ATOM 553 O O . PHE A 1 73 ? -8.409 -5.660 2.463 1.00 88.69 73 PHE A O 1
ATOM 560 N N . LEU A 1 74 ? -6.766 -6.222 1.052 1.00 88.06 74 LEU A N 1
ATOM 561 C CA . LEU A 1 74 ? -6.316 -7.377 1.835 1.00 88.06 74 LEU A CA 1
ATOM 562 C C . LEU A 1 74 ? -5.743 -6.966 3.194 1.00 88.06 74 LEU A C 1
ATOM 564 O O . LEU A 1 74 ? -6.008 -7.632 4.192 1.00 88.06 74 LEU A O 1
ATOM 568 N N . ILE A 1 75 ? -4.974 -5.878 3.245 1.00 86.31 75 ILE A N 1
ATOM 569 C CA . ILE A 1 75 ? -4.433 -5.347 4.498 1.00 86.31 75 ILE A CA 1
ATOM 570 C C . ILE A 1 75 ? -5.584 -4.944 5.419 1.00 86.31 75 ILE A C 1
ATOM 572 O O . ILE A 1 75 ? -5.616 -5.383 6.563 1.00 86.31 75 ILE A O 1
ATOM 576 N N . GLU A 1 76 ? -6.558 -4.195 4.904 1.00 85.19 76 GLU A N 1
ATOM 577 C CA . GLU A 1 76 ? -7.752 -3.785 5.644 1.00 85.19 76 GLU A CA 1
ATOM 578 C C . GLU A 1 76 ? -8.609 -4.975 6.108 1.00 85.19 76 GLU A C 1
ATOM 580 O O . GLU A 1 76 ? -9.114 -4.989 7.229 1.00 85.19 76 GLU A O 1
ATOM 585 N N . LEU A 1 77 ? -8.764 -5.998 5.261 1.00 85.81 77 LEU A N 1
ATOM 586 C CA . LEU A 1 77 ? -9.448 -7.245 5.602 1.00 85.81 77 LEU A CA 1
ATOM 587 C C . LEU A 1 77 ? -8.773 -7.921 6.789 1.00 85.81 77 LEU A C 1
ATOM 589 O O . LEU A 1 77 ? -9.445 -8.318 7.737 1.00 85.81 77 LEU A O 1
ATOM 593 N N . ILE A 1 78 ? -7.449 -8.033 6.758 1.00 83.88 78 ILE A N 1
ATOM 594 C CA . ILE A 1 78 ? -6.695 -8.662 7.836 1.00 83.88 78 ILE A CA 1
ATOM 595 C C . ILE A 1 78 ? -6.785 -7.807 9.110 1.00 83.88 78 ILE A C 1
ATOM 597 O O . ILE A 1 78 ? -7.121 -8.328 10.172 1.00 83.88 78 ILE A O 1
ATOM 601 N N . THR A 1 79 ? -6.568 -6.494 9.038 1.00 81.94 79 THR A N 1
ATOM 602 C CA . THR A 1 79 ? -6.615 -5.616 10.222 1.00 81.94 79 THR A CA 1
ATOM 603 C C . THR A 1 79 ? -8.011 -5.517 10.836 1.00 81.94 79 THR A C 1
ATOM 605 O O . THR A 1 79 ? -8.152 -5.522 12.059 1.00 81.94 79 THR A O 1
ATOM 608 N N . THR A 1 80 ? -9.061 -5.519 10.020 1.00 79.81 80 THR A N 1
ATOM 609 C CA . THR A 1 80 ? -10.442 -5.386 10.502 1.00 79.81 80 THR A CA 1
ATOM 610 C C . THR A 1 80 ? -11.037 -6.724 10.936 1.00 79.81 80 THR A C 1
ATOM 612 O O . THR A 1 80 ? -11.637 -6.810 12.004 1.00 79.81 80 THR A O 1
ATOM 615 N N . VAL A 1 81 ? -10.882 -7.791 10.142 1.00 78.12 81 VAL A N 1
ATOM 616 C CA . VAL A 1 81 ? -11.519 -9.093 10.417 1.00 78.12 81 VAL A CA 1
ATOM 617 C C . VAL A 1 81 ? -10.681 -9.946 11.363 1.00 78.12 81 VAL A C 1
ATOM 619 O O . VAL A 1 81 ? -11.230 -10.511 12.309 1.00 78.12 81 VAL A O 1
ATOM 622 N N . VAL A 1 82 ? -9.365 -10.036 11.139 1.00 78.12 82 VAL A N 1
ATOM 623 C CA . VAL A 1 82 ? -8.482 -10.892 11.952 1.00 78.12 82 VAL A CA 1
ATOM 624 C C . VAL A 1 82 ? -8.146 -10.206 13.270 1.00 78.12 82 VAL A C 1
ATOM 626 O O . VAL A 1 82 ? -8.286 -10.814 14.329 1.00 78.12 82 VAL A O 1
ATOM 629 N N . PHE A 1 83 ? -7.758 -8.931 13.225 1.00 77.38 83 PHE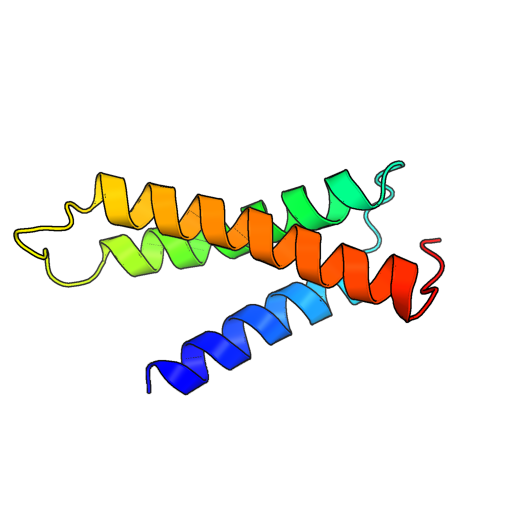 A N 1
ATOM 630 C CA . PHE A 1 83 ? -7.358 -8.196 14.429 1.00 77.38 83 PHE A CA 1
ATOM 631 C C . PHE A 1 83 ? -8.507 -7.460 15.130 1.00 77.38 83 PHE A C 1
ATOM 633 O O . PHE A 1 83 ? -8.292 -6.902 16.204 1.00 77.38 83 PHE A O 1
ATOM 640 N N . ARG A 1 84 ? -9.731 -7.480 14.570 1.00 67.06 84 ARG A N 1
ATOM 641 C CA . ARG A 1 84 ? -10.907 -6.771 15.116 1.00 67.06 84 ARG A CA 1
ATOM 642 C C . ARG A 1 84 ? -10.616 -5.303 15.448 1.00 67.06 84 ARG A C 1
ATOM 644 O O . ARG A 1 84 ? -11.183 -4.766 16.401 1.00 67.0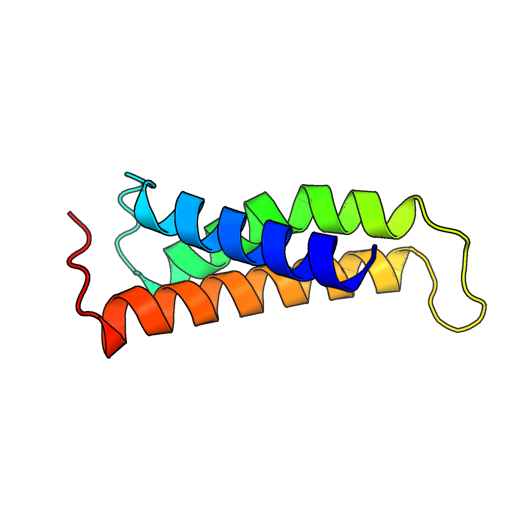6 84 ARG A O 1
ATOM 651 N N . ALA A 1 85 ? -9.748 -4.649 14.676 1.00 65.94 85 ALA A N 1
ATOM 652 C CA . ALA A 1 85 ? -9.508 -3.225 14.838 1.00 65.94 85 ALA A CA 1
ATOM 653 C C . ALA A 1 85 ? -10.830 -2.488 14.573 1.00 65.94 85 ALA A C 1
ATOM 655 O O . ALA A 1 85 ? -11.361 -2.511 13.461 1.00 65.94 85 ALA A O 1
ATOM 656 N N . ARG A 1 86 ? -11.422 -1.915 15.626 1.00 57.38 86 ARG A N 1
ATOM 657 C CA . ARG A 1 86 ? -12.676 -1.172 15.520 1.00 57.38 86 ARG A CA 1
ATOM 658 C C . ARG A 1 86 ? -12.364 0.157 14.845 1.00 57.38 86 ARG A C 1
ATOM 660 O O . ARG A 1 86 ? -11.578 0.935 15.369 1.00 57.38 86 ARG A O 1
ATOM 667 N N . GLN A 1 87 ? -12.964 0.381 13.684 1.00 58.38 87 GLN A N 1
ATOM 668 C CA . GLN A 1 87 ? -12.894 1.671 13.006 1.00 58.38 87 GLN A CA 1
ATOM 669 C C . GLN A 1 87 ? -13.850 2.634 13.715 1.00 58.38 87 GLN A C 1
ATOM 671 O O . GLN A 1 87 ? -15.021 2.290 13.895 1.00 58.38 87 GLN A O 1
ATOM 676 N N . GLU A 1 88 ? -13.339 3.773 14.190 1.00 49.88 88 GLU A N 1
ATOM 677 C CA . GLU A 1 88 ? -14.101 4.767 14.973 1.00 49.88 88 GLU A CA 1
ATOM 678 C C . GLU A 1 88 ? -14.843 5.827 14.134 1.00 49.88 88 GLU A C 1
ATOM 680 O O . GLU A 1 88 ? -14.290 6.418 13.177 1.00 49.88 88 GLU A O 1
#

Sequence (88 aa):
MLAINIILGRTMIGFAIGISSFKIKHWSLHGAVMGLIFGLPSAFGAVLGPEQPNFPHSMMFTWTLVMGIIYGFLIELITTVVFRARQE

Secondary structure (DSSP, 8-state):
-HHHHHHHHHHHHHHHHHH-----SSHHHHHHHHHHHHHHHHHHHHHTSPPBTTB-HHHHHHHHHHHHHHHHHHHHHIIIIIS-----